Protein AF-A0A9W9WSZ2-F1 (afdb_monomer)

Solvent-accessible surface area (backbone atoms only — not comparable to full-atom values): 10892 Å² total; per-residue (Å²): 137,83,87,88,71,59,86,94,53,63,83,76,74,62,61,65,72,62,47,45,67,72,44,64,85,69,71,54,63,72,75,67,68,74,79,75,45,83,92,77,31,91,44,77,62,48,31,50,44,49,27,28,30,60,40,31,54,40,44,68,72,41,80,74,47,80,55,45,77,39,73,48,79,45,75,44,94,90,60,63,77,44,80,46,76,48,77,41,67,40,66,43,70,60,58,62,52,84,41,99,80,75,55,71,43,80,50,56,80,94,66,55,75,73,41,55,31,73,92,81,35,88,78,87,79,90,82,51,71,68,48,56,53,38,26,72,76,37,98,80,29,89,52,64,66,49,63,95,84,63,66,58,45,64,66,40,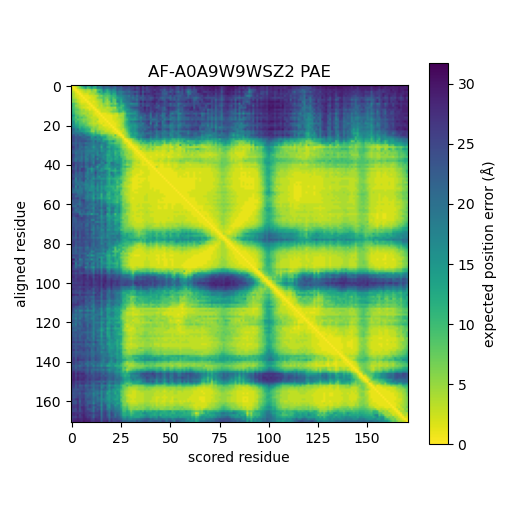54,53,48,42,50,66,68,43,55,71,57,63,78,70,11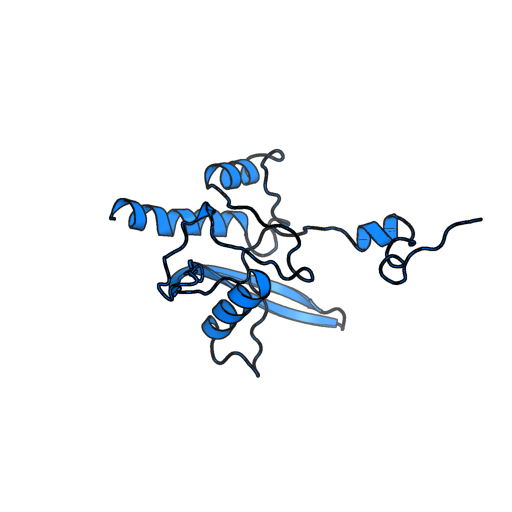0

Mean predicted aligned error: 11.08 Å

Secondary structure (DSSP, 8-state):
---PPPGGGGGGGS-HHHHHHS----S----S-----TTT-SSHHHHHHHHHHHHH-PPEEEEEEEEEEEEEEEE-TTSSEEEEEEEEEEEEE--EE--TTS--EEPPGGG------TTT-S------HHHHHHHHH-TTSS-----TTS--HHHHHHHHHHHHHHHHTT-

Structure (mmCIF, N/CA/C/O backbone):
data_AF-A0A9W9WSZ2-F1
#
_entry.id   AF-A0A9W9WSZ2-F1
#
loop_
_atom_site.group_PDB
_atom_site.id
_atom_site.type_symbol
_atom_site.label_atom_id
_atom_site.label_alt_id
_atom_site.label_comp_id
_atom_site.label_asym_id
_atom_site.label_entity_id
_atom_site.label_seq_id
_atom_site.pdbx_PDB_ins_code
_atom_site.Cartn_x
_atom_site.Cartn_y
_atom_site.Cartn_z
_atom_site.occupancy
_atom_site.B_iso_or_equiv
_atom_site.auth_seq_id
_atom_site.auth_comp_id
_atom_site.auth_asym_id
_atom_site.auth_atom_id
_atom_site.pdbx_PDB_model_num
ATOM 1 N N . MET A 1 1 ? 40.064 9.783 25.377 1.00 40.75 1 MET A N 1
ATOM 2 C CA . MET A 1 1 ? 39.235 10.322 24.274 1.00 40.75 1 MET A CA 1
ATOM 3 C C . MET A 1 1 ? 39.804 9.733 22.993 1.00 40.75 1 MET A C 1
ATOM 5 O O . MET A 1 1 ? 41.016 9.732 22.869 1.00 40.75 1 MET A O 1
ATOM 9 N N . THR A 1 2 ? 39.028 9.112 22.114 1.00 42.88 2 THR A N 1
ATOM 10 C CA . THR A 1 2 ? 37.884 9.736 21.433 1.00 42.88 2 THR A CA 1
ATOM 11 C C . THR A 1 2 ? 36.825 8.697 21.035 1.00 42.88 2 THR A C 1
ATOM 13 O O . THR A 1 2 ? 37.135 7.544 20.775 1.00 42.88 2 THR A O 1
ATOM 16 N N . PHE A 1 3 ? 35.573 9.138 21.122 1.00 40.81 3 PHE A N 1
ATOM 17 C CA . PHE A 1 3 ? 34.349 8.468 21.588 1.00 40.81 3 PHE A CA 1
ATOM 18 C C . PHE A 1 3 ? 34.024 7.025 21.145 1.00 40.81 3 PHE A C 1
ATOM 20 O O . PHE A 1 3 ? 34.315 6.578 20.040 1.00 40.81 3 PHE A O 1
ATOM 27 N N . THR A 1 4 ? 33.312 6.319 22.033 1.00 45.06 4 THR A N 1
ATOM 28 C CA . THR A 1 4 ? 32.671 5.025 21.778 1.00 45.06 4 THR A CA 1
ATOM 29 C C . THR A 1 4 ? 31.254 5.211 21.242 1.00 45.06 4 THR A C 1
ATOM 31 O O . THR A 1 4 ? 30.454 5.972 21.780 1.00 45.06 4 THR A O 1
ATOM 34 N N . VAL A 1 5 ? 30.940 4.468 20.186 1.00 50.47 5 VAL A N 1
ATOM 35 C CA . VAL A 1 5 ? 29.600 4.351 19.607 1.00 50.47 5 VAL A CA 1
ATOM 36 C C . VAL A 1 5 ? 28.986 3.057 20.139 1.00 50.47 5 VAL A C 1
ATOM 38 O O . VAL A 1 5 ? 29.626 2.003 20.072 1.00 50.47 5 VAL A O 1
ATOM 41 N N . ALA A 1 6 ? 27.778 3.129 20.705 1.00 49.53 6 ALA A N 1
ATOM 42 C CA . ALA A 1 6 ? 27.081 1.944 21.203 1.00 49.53 6 ALA A CA 1
ATOM 43 C C . ALA A 1 6 ? 26.938 0.904 20.070 1.00 49.53 6 ALA A C 1
ATOM 45 O O . ALA A 1 6 ? 26.748 1.304 18.922 1.00 49.53 6 ALA A O 1
ATOM 46 N N . PRO A 1 7 ? 27.019 -0.416 20.333 1.00 55.66 7 PRO A N 1
ATOM 47 C CA . PRO A 1 7 ? 27.053 -1.424 19.267 1.00 55.66 7 PRO A CA 1
ATOM 48 C C . PRO A 1 7 ? 25.901 -1.328 18.251 1.00 55.66 7 PRO A C 1
ATOM 50 O O . PRO A 1 7 ? 26.115 -1.591 17.072 1.00 55.66 7 PRO A O 1
ATOM 53 N N . HIS A 1 8 ? 24.726 -0.855 18.677 1.00 50.69 8 HIS A N 1
ATOM 54 C CA . HIS A 1 8 ? 23.548 -0.634 17.829 1.00 50.69 8 HIS A CA 1
ATOM 55 C C . HIS A 1 8 ? 23.629 0.612 16.919 1.00 50.69 8 HIS A C 1
ATOM 57 O O . HIS A 1 8 ? 22.726 0.849 16.126 1.00 50.69 8 HIS A O 1
ATOM 63 N N . LEU A 1 9 ? 24.699 1.409 17.002 1.00 42.97 9 LEU A N 1
ATOM 64 C CA . LEU A 1 9 ? 24.881 2.661 16.254 1.00 42.97 9 LEU A CA 1
ATOM 65 C C . LEU A 1 9 ? 26.072 2.614 15.276 1.00 42.97 9 LEU A C 1
ATOM 67 O O . LEU A 1 9 ? 26.364 3.602 14.605 1.00 42.97 9 LEU A O 1
ATOM 71 N N . LYS A 1 10 ? 26.753 1.465 15.137 1.00 59.12 10 LYS A N 1
ATOM 72 C CA . LYS A 1 10 ? 27.870 1.293 14.181 1.00 59.12 10 LYS A CA 1
ATOM 73 C C . LYS A 1 10 ? 27.446 1.338 12.708 1.00 59.12 10 LYS A C 1
ATOM 75 O O . LYS A 1 10 ? 28.284 1.551 11.843 1.00 59.12 10 LYS A O 1
ATOM 80 N N . TYR A 1 11 ? 26.157 1.178 12.423 1.00 48.72 11 TYR A N 1
ATOM 81 C CA . TYR A 1 11 ? 25.586 1.309 11.080 1.00 48.72 11 TYR A CA 1
ATOM 82 C C . TYR A 1 11 ? 25.748 2.726 10.487 1.00 48.72 11 TYR A C 1
ATOM 84 O O . TYR A 1 11 ? 25.759 2.897 9.273 1.00 48.72 11 TYR A O 1
ATOM 92 N N . PHE A 1 12 ? 25.939 3.751 11.325 1.00 48.72 12 PHE A N 1
ATOM 93 C CA . PHE A 1 12 ? 25.958 5.157 10.902 1.00 48.72 12 PHE A CA 1
ATOM 94 C C . PHE A 1 12 ? 27.343 5.694 10.510 1.00 48.72 12 PHE A C 1
ATOM 96 O O . PHE A 1 12 ? 27.512 6.901 10.362 1.00 48.72 12 PHE A O 1
ATOM 103 N N . THR A 1 13 ? 28.353 4.832 10.358 1.00 55.41 13 THR A N 1
ATOM 104 C CA . THR A 1 13 ? 29.748 5.268 10.154 1.00 55.41 13 THR A CA 1
ATOM 105 C C . THR A 1 13 ? 30.275 5.089 8.723 1.00 55.41 13 THR A C 1
ATOM 107 O O . THR A 1 13 ? 31.486 5.151 8.521 1.00 55.41 13 THR A O 1
ATOM 110 N N . ILE A 1 14 ? 29.410 4.844 7.731 1.00 57.44 14 ILE A N 1
ATOM 111 C CA . ILE A 1 14 ? 29.798 4.658 6.315 1.00 57.44 14 ILE A CA 1
ATOM 112 C C . ILE A 1 14 ? 29.754 5.968 5.493 1.00 57.44 14 ILE A C 1
ATOM 114 O O . ILE A 1 14 ? 29.058 6.905 5.891 1.00 57.44 14 ILE A O 1
ATOM 118 N N . PRO A 1 15 ? 30.475 6.063 4.348 1.00 52.19 15 PRO A N 1
ATOM 119 C CA . PRO A 1 15 ? 30.471 7.252 3.491 1.00 52.19 15 PRO A CA 1
ATOM 120 C C . PRO A 1 15 ? 29.073 7.619 2.969 1.00 52.19 15 PRO A C 1
ATOM 122 O O . PRO A 1 15 ? 28.300 6.760 2.558 1.00 52.19 15 PRO A O 1
ATOM 125 N N . LEU A 1 16 ? 28.766 8.919 2.916 1.00 38.12 16 LEU A N 1
ATOM 126 C CA . LEU A 1 16 ? 27.412 9.438 2.673 1.00 38.12 16 LEU A CA 1
ATOM 127 C C . LEU A 1 16 ? 26.762 8.977 1.350 1.00 38.12 16 LEU A C 1
ATOM 129 O O . LEU A 1 16 ? 25.559 8.773 1.324 1.00 38.12 16 LEU A O 1
ATOM 133 N N . LYS A 1 17 ? 27.513 8.746 0.264 1.00 41.94 17 LYS A N 1
ATOM 134 C CA . LYS A 1 17 ? 26.953 8.213 -1.001 1.00 41.94 17 LYS A CA 1
ATOM 135 C C . LYS A 1 17 ? 26.482 6.754 -0.883 1.00 41.94 17 LYS A C 1
ATOM 137 O O . LYS A 1 17 ? 25.588 6.335 -1.604 1.00 41.94 17 LYS A O 1
ATOM 142 N N . ASP A 1 18 ? 27.089 6.001 0.029 1.00 50.00 18 ASP A N 1
ATOM 143 C CA . ASP A 1 18 ? 26.789 4.599 0.304 1.00 50.00 18 ASP A CA 1
ATOM 144 C C . ASP A 1 18 ? 25.707 4.508 1.390 1.00 50.00 18 ASP A C 1
ATOM 146 O O . ASP A 1 18 ? 24.893 3.597 1.349 1.00 50.00 18 ASP A O 1
ATOM 150 N N . PHE A 1 19 ? 25.616 5.514 2.274 1.00 42.22 19 PHE A N 1
ATOM 151 C CA . PHE A 1 19 ? 24.451 5.764 3.132 1.00 42.22 19 PHE A CA 1
ATOM 152 C C . PHE A 1 19 ? 23.212 6.185 2.326 1.00 42.22 19 PHE A C 1
ATOM 154 O O . PHE A 1 19 ? 22.123 5.766 2.676 1.00 42.22 19 PHE A O 1
ATOM 161 N N . VAL A 1 20 ? 23.372 6.968 1.249 1.00 37.38 20 VAL A N 1
ATOM 162 C CA . VAL A 1 20 ? 22.286 7.539 0.415 1.00 37.38 20 VAL A CA 1
ATOM 163 C C . VAL A 1 20 ? 21.967 6.724 -0.847 1.00 37.38 20 VAL A C 1
ATOM 165 O O . VAL A 1 20 ? 20.891 6.872 -1.408 1.00 37.38 20 VAL A O 1
ATOM 168 N N . ALA A 1 21 ? 22.788 5.760 -1.265 1.00 43.31 21 ALA A N 1
ATOM 169 C CA . ALA A 1 21 ? 22.183 4.595 -1.915 1.00 43.31 21 ALA A CA 1
ATOM 170 C C . ALA A 1 21 ? 21.425 3.743 -0.878 1.00 43.31 21 ALA A C 1
ATOM 172 O O . ALA A 1 21 ? 20.355 3.230 -1.172 1.00 43.31 21 ALA A O 1
ATOM 173 N N . ALA A 1 22 ? 21.951 3.605 0.347 1.00 43.91 22 ALA A N 1
ATOM 174 C CA . ALA A 1 22 ? 21.341 2.813 1.425 1.00 43.91 22 ALA A CA 1
ATOM 175 C C . ALA A 1 22 ? 20.151 3.493 2.138 1.00 43.91 22 ALA A C 1
ATOM 177 O O . ALA A 1 22 ? 19.634 2.961 3.123 1.00 43.91 22 ALA A O 1
ATOM 178 N N . ARG A 1 23 ? 19.727 4.658 1.635 1.00 36.47 23 ARG A N 1
ATOM 179 C CA . ARG A 1 23 ? 18.583 5.476 2.043 1.00 36.47 23 ARG A CA 1
ATOM 180 C C . ARG A 1 23 ? 18.129 6.308 0.819 1.00 36.47 23 ARG A C 1
ATOM 182 O O . ARG A 1 23 ? 18.597 7.428 0.636 1.00 36.47 23 ARG A O 1
ATOM 189 N N . PRO A 1 24 ? 17.296 5.746 -0.075 1.00 42.78 24 PRO A N 1
ATOM 190 C CA . PRO A 1 24 ? 16.595 6.485 -1.131 1.00 42.78 24 PRO A CA 1
ATOM 191 C C . PRO A 1 24 ? 15.205 6.972 -0.660 1.00 42.78 24 PRO A C 1
ATOM 193 O O . PRO A 1 24 ? 14.248 7.056 -1.420 1.00 42.78 24 PRO A O 1
ATOM 196 N N . GLU A 1 25 ? 15.042 7.234 0.630 1.00 40.16 25 GLU A N 1
ATOM 197 C CA . GLU A 1 25 ? 14.299 6.371 1.548 1.00 40.16 25 GLU A CA 1
ATOM 198 C C . GLU A 1 25 ? 12.769 6.493 1.578 1.00 40.16 25 GLU A C 1
ATOM 200 O O . GLU A 1 25 ? 12.190 6.058 2.562 1.00 40.16 25 GLU A O 1
ATOM 205 N N . PHE A 1 26 ? 12.118 6.935 0.497 1.00 42.78 26 PHE A N 1
ATOM 206 C CA . PHE A 1 26 ? 10.834 6.361 0.058 1.00 42.78 26 PHE A CA 1
ATOM 207 C C . PHE A 1 26 ? 10.716 6.465 -1.464 1.00 42.78 26 PHE A C 1
ATOM 209 O O . PHE A 1 26 ? 10.458 7.535 -2.015 1.00 42.78 26 PHE A O 1
ATOM 216 N N . GLU A 1 27 ? 10.879 5.335 -2.150 1.00 43.44 27 GLU A N 1
ATOM 217 C CA . GLU A 1 27 ? 10.814 5.237 -3.616 1.00 43.44 27 GLU A CA 1
ATOM 218 C C . GLU A 1 27 ? 9.373 5.120 -4.142 1.00 43.44 27 GLU A C 1
ATOM 220 O O . GLU A 1 27 ? 9.147 5.085 -5.347 1.00 43.44 27 GLU A O 1
ATOM 225 N N . GLY A 1 28 ? 8.389 5.072 -3.244 1.00 47.88 28 GLY A N 1
ATOM 226 C CA . GLY A 1 28 ? 7.015 4.687 -3.516 1.00 47.88 28 GLY A CA 1
ATOM 227 C C . GLY A 1 28 ? 6.077 5.148 -2.420 1.00 47.88 28 GLY A C 1
ATOM 228 O O . GLY A 1 28 ? 6.275 4.771 -1.275 1.00 47.88 28 GLY A O 1
ATOM 229 N N . PHE A 1 29 ? 5.031 5.902 -2.759 1.00 45.06 29 PHE A N 1
ATOM 230 C CA . PHE A 1 29 ? 3.793 5.818 -1.985 1.00 45.06 29 PHE A CA 1
ATOM 231 C C . PHE A 1 29 ? 2.991 4.638 -2.536 1.00 45.06 29 PHE A C 1
ATOM 233 O O . PHE A 1 29 ? 2.639 4.618 -3.719 1.00 45.06 29 PHE A O 1
ATOM 240 N N . GLY A 1 30 ? 2.751 3.647 -1.685 1.00 57.59 30 GLY A N 1
ATOM 241 C CA . GLY A 1 30 ? 1.892 2.499 -1.934 1.00 57.59 30 GLY A CA 1
ATOM 242 C C . GLY A 1 30 ? 1.101 2.183 -0.670 1.00 57.59 30 GLY A C 1
ATOM 243 O O . GLY A 1 30 ? 1.518 2.551 0.424 1.00 57.59 30 GLY A O 1
ATOM 244 N N . GLY A 1 31 ? -0.062 1.554 -0.830 1.00 66.31 31 GLY A N 1
ATOM 245 C CA . GLY A 1 31 ? -0.690 0.867 0.298 1.00 66.31 31 GLY A CA 1
ATOM 246 C C . GLY A 1 31 ? 0.130 -0.366 0.692 1.00 66.31 31 GLY A C 1
ATOM 247 O O . GLY A 1 31 ? 1.014 -0.750 -0.084 1.00 66.31 31 GLY A O 1
ATOM 248 N N . PRO A 1 32 ? -0.182 -0.987 1.840 1.00 80.56 32 PRO A N 1
ATOM 249 C CA . PRO A 1 32 ? 0.477 -2.220 2.225 1.00 80.56 32 PRO A CA 1
ATOM 250 C C . PRO A 1 32 ? 0.285 -3.298 1.152 1.00 80.56 32 PRO A C 1
ATOM 252 O O . PRO A 1 32 ? -0.782 -3.362 0.521 1.00 80.56 32 PRO A O 1
ATOM 255 N N . GLY A 1 33 ? 1.304 -4.116 0.909 1.00 83.00 33 GLY A N 1
ATOM 256 C CA . GLY A 1 33 ? 1.221 -5.187 -0.071 1.00 83.00 33 GLY A CA 1
ATOM 257 C C . GLY A 1 33 ? 2.565 -5.724 -0.553 1.00 83.00 33 GLY A C 1
ATOM 258 O O . GLY A 1 33 ? 3.385 -4.994 -1.112 1.00 83.00 33 GLY A O 1
ATOM 259 N N . GLY A 1 34 ? 2.671 -7.048 -0.534 1.00 83.44 34 GLY A N 1
ATOM 260 C CA . GLY A 1 34 ? 3.817 -7.807 -1.011 1.00 83.44 34 GLY A CA 1
ATOM 261 C C . GLY A 1 34 ? 3.454 -8.910 -2.006 1.00 83.44 34 GLY A C 1
ATOM 262 O O . GLY A 1 34 ? 2.423 -8.886 -2.689 1.00 83.44 34 GLY A O 1
ATOM 263 N N . ALA A 1 35 ? 4.373 -9.861 -2.161 1.00 82.06 35 ALA A N 1
ATOM 264 C CA . ALA A 1 35 ? 4.204 -10.991 -3.066 1.00 82.06 35 ALA A CA 1
ATOM 265 C C . ALA A 1 35 ? 3.348 -12.084 -2.417 1.00 82.06 35 ALA A C 1
ATOM 267 O O . ALA A 1 35 ? 3.454 -12.342 -1.225 1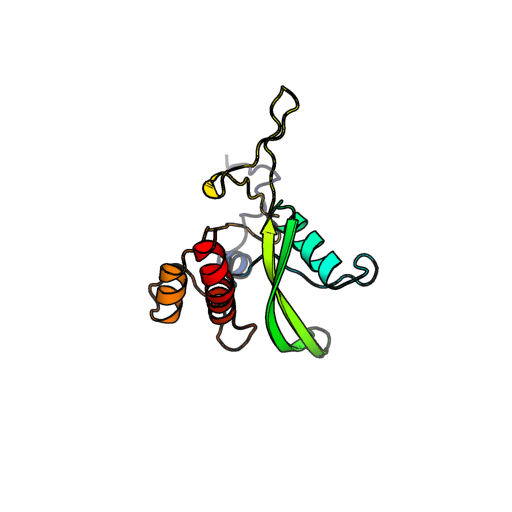.00 82.06 35 ALA A O 1
ATOM 268 N N . CYS A 1 36 ? 2.553 -12.794 -3.220 1.00 73.56 36 CYS A N 1
ATOM 269 C CA . CYS A 1 36 ? 1.874 -13.988 -2.726 1.00 73.56 36 CYS A CA 1
ATOM 270 C C . CYS A 1 36 ? 2.895 -15.101 -2.469 1.00 73.56 36 CYS A C 1
ATOM 272 O O . CYS A 1 36 ? 3.638 -15.499 -3.376 1.00 73.56 36 CYS A O 1
ATOM 274 N N . GLU A 1 37 ? 2.884 -15.640 -1.260 1.00 82.56 37 GLU A N 1
ATOM 275 C CA . GLU A 1 37 ? 3.706 -16.769 -0.858 1.00 82.56 37 GLU A CA 1
ATOM 276 C C . GLU A 1 37 ? 2.937 -18.069 -1.077 1.00 82.56 37 GLU A C 1
ATOM 278 O O . GLU A 1 37 ? 1.965 -18.347 -0.385 1.00 82.56 37 GLU A O 1
ATOM 283 N N . LEU A 1 38 ? 3.369 -18.902 -2.026 1.00 71.94 38 LEU A N 1
ATOM 284 C CA . LEU A 1 38 ? 2.622 -20.111 -2.408 1.00 71.94 38 LEU A CA 1
ATOM 285 C C . LEU A 1 38 ? 2.481 -21.150 -1.282 1.00 71.94 38 LEU A C 1
ATOM 287 O O . LEU A 1 38 ? 1.561 -21.965 -1.325 1.00 71.94 38 LEU A O 1
ATOM 291 N N . ASP A 1 39 ? 3.386 -21.127 -0.303 1.00 81.06 39 ASP A N 1
ATOM 292 C CA . ASP A 1 39 ? 3.371 -22.048 0.837 1.00 81.06 39 ASP A CA 1
ATOM 293 C C . ASP A 1 39 ? 2.485 -21.541 1.994 1.00 81.06 39 ASP A C 1
ATOM 295 O O . ASP A 1 39 ? 2.043 -22.340 2.824 1.00 81.06 39 ASP A O 1
ATOM 299 N N . THR A 1 40 ? 2.195 -20.235 2.032 1.00 79.12 40 THR A N 1
ATOM 300 C CA . THR A 1 40 ? 1.467 -19.561 3.123 1.00 79.12 40 THR A CA 1
ATOM 301 C C . THR A 1 40 ? 0.059 -19.140 2.685 1.00 79.12 40 THR A C 1
ATOM 303 O O . THR A 1 40 ? -0.927 -19.403 3.380 1.00 79.12 40 THR A O 1
ATOM 306 N N . ASP A 1 41 ? -0.052 -18.532 1.505 1.00 78.56 41 ASP A N 1
ATOM 307 C CA . ASP A 1 41 ? -1.251 -17.880 0.992 1.00 78.56 41 ASP A CA 1
ATOM 308 C C . ASP A 1 41 ? -2.064 -18.849 0.120 1.00 78.56 41 ASP A C 1
ATOM 310 O O . ASP A 1 41 ? -1.648 -19.262 -0.966 1.00 78.56 41 ASP A O 1
ATOM 314 N N . LYS A 1 42 ? -3.276 -19.204 0.566 1.00 77.00 42 LYS A N 1
ATOM 315 C CA . LYS A 1 42 ? -4.171 -20.087 -0.209 1.00 77.00 42 LYS A CA 1
ATOM 316 C C . LYS A 1 42 ? -4.835 -19.350 -1.373 1.00 77.00 42 LYS A C 1
ATOM 318 O O . LYS A 1 42 ? -5.258 -19.977 -2.345 1.00 77.00 42 LYS A O 1
ATOM 323 N N . THR A 1 43 ? -4.957 -18.030 -1.265 1.00 77.62 43 THR A N 1
ATOM 324 C CA . THR A 1 43 ? -5.600 -17.130 -2.222 1.00 77.62 43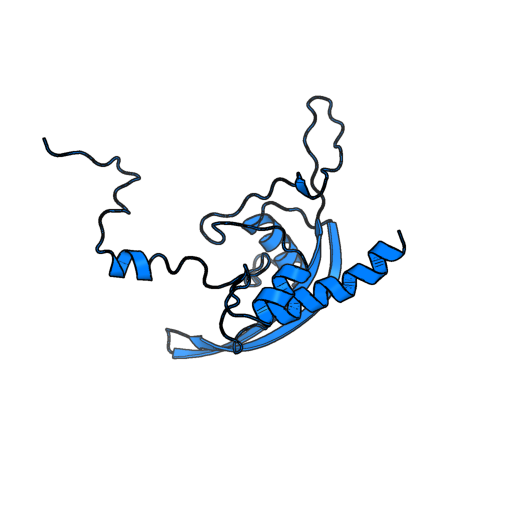 THR A CA 1
ATOM 325 C C . THR A 1 43 ? -4.893 -15.771 -2.253 1.00 77.62 43 THR A C 1
ATOM 327 O O . THR A 1 43 ? -4.171 -15.410 -1.328 1.00 77.62 43 THR A O 1
ATOM 330 N N . LEU A 1 44 ? -5.172 -14.962 -3.285 1.00 73.00 44 LEU A N 1
ATOM 331 C CA . LEU A 1 44 ? -4.733 -13.556 -3.345 1.00 73.00 44 LEU A CA 1
ATOM 332 C C . LEU A 1 44 ? -5.268 -12.713 -2.173 1.00 73.00 44 LEU A C 1
ATOM 334 O O . LEU A 1 44 ? -4.686 -11.690 -1.827 1.00 73.00 44 LEU A O 1
ATOM 338 N N . PHE A 1 45 ? -6.401 -13.106 -1.585 1.00 83.88 45 PHE A N 1
ATOM 339 C CA . PHE A 1 45 ? -6.959 -12.396 -0.439 1.00 83.88 45 PHE A CA 1
ATOM 340 C C . PHE A 1 45 ? -6.239 -12.749 0.857 1.00 83.88 45 PHE A C 1
ATOM 342 O O . PHE A 1 45 ? -6.093 -11.872 1.701 1.00 83.88 45 PHE A O 1
ATOM 349 N N . ASP A 1 46 ? -5.736 -13.979 0.992 1.00 76.88 46 ASP A N 1
ATOM 350 C CA . ASP A 1 46 ? -4.898 -14.347 2.136 1.00 76.88 46 ASP A CA 1
ATOM 351 C C . ASP A 1 46 ? -3.621 -13.499 2.147 1.00 76.88 46 ASP A C 1
ATOM 353 O O . ASP A 1 46 ? -3.307 -12.904 3.177 1.00 76.88 46 ASP A O 1
ATOM 357 N N . SER A 1 47 ? -2.976 -13.321 0.984 1.00 82.69 47 SER A N 1
ATOM 358 C CA . SER A 1 47 ? -1.811 -12.436 0.882 1.00 82.69 47 SER A CA 1
ATOM 359 C C . SER A 1 47 ? -2.180 -10.979 1.171 1.00 82.69 47 SER A C 1
ATOM 361 O O . SER A 1 47 ? -1.494 -10.319 1.936 1.00 82.69 47 SER A O 1
ATOM 363 N N . LEU A 1 48 ? -3.290 -10.461 0.625 1.00 87.50 48 LEU A N 1
ATOM 364 C CA . LEU A 1 48 ? -3.742 -9.087 0.899 1.00 87.50 48 LEU A CA 1
ATOM 365 C C . LEU A 1 48 ? -3.934 -8.831 2.403 1.00 87.50 48 LEU A C 1
ATOM 367 O O . LEU A 1 48 ? -3.500 -7.799 2.912 1.00 87.50 48 LEU A O 1
ATOM 371 N N . VAL A 1 49 ? -4.602 -9.750 3.105 1.00 91.06 49 VAL A N 1
ATOM 372 C CA . VAL A 1 49 ? -4.879 -9.626 4.543 1.00 91.06 49 VAL A CA 1
ATOM 373 C C . VAL A 1 49 ? -3.593 -9.740 5.358 1.00 91.06 49 VAL A C 1
ATOM 375 O O . VAL A 1 49 ? -3.389 -8.933 6.264 1.00 91.06 49 VAL A O 1
ATOM 378 N N . ARG A 1 50 ? -2.728 -10.708 5.027 1.00 94.31 50 ARG A N 1
ATOM 379 C CA . ARG A 1 50 ? -1.441 -10.915 5.697 1.00 94.31 50 ARG A CA 1
ATOM 380 C C . ARG A 1 50 ? -0.543 -9.685 5.564 1.00 94.31 50 ARG A C 1
ATOM 382 O O . ARG A 1 50 ? -0.164 -9.125 6.583 1.00 94.31 50 ARG A O 1
ATOM 389 N N . GLU A 1 51 ? -0.294 -9.224 4.341 1.00 93.94 51 GLU A N 1
ATOM 390 C CA . GLU A 1 51 ? 0.576 -8.068 4.068 1.00 93.94 51 GLU A CA 1
ATOM 391 C C . GLU A 1 51 ? 0.020 -6.785 4.710 1.00 93.94 51 GLU A C 1
ATOM 393 O O . GLU A 1 51 ? 0.758 -5.996 5.293 1.00 93.94 51 GLU A O 1
ATOM 398 N N . THR A 1 52 ? -1.309 -6.592 4.704 1.00 93.25 52 THR A N 1
ATOM 399 C CA . THR A 1 52 ? -1.934 -5.452 5.405 1.00 93.25 52 THR A CA 1
ATOM 400 C C . THR A 1 52 ? -1.621 -5.475 6.900 1.00 93.25 52 THR A C 1
ATOM 402 O O . THR A 1 52 ? -1.261 -4.442 7.470 1.00 93.25 52 THR A O 1
ATOM 405 N N . LEU A 1 53 ? -1.726 -6.641 7.538 1.00 93.69 53 LEU A N 1
ATOM 406 C CA . LEU A 1 53 ? -1.418 -6.790 8.954 1.00 93.69 53 LEU A CA 1
ATOM 407 C C . LEU A 1 53 ? 0.081 -6.626 9.231 1.00 93.69 53 LEU A C 1
ATOM 409 O O . LEU A 1 53 ? 0.441 -5.915 10.165 1.00 93.69 53 LEU A O 1
ATOM 413 N N . GLU A 1 54 ? 0.937 -7.270 8.444 1.00 92.69 54 GLU A N 1
ATOM 414 C CA . GLU A 1 54 ? 2.390 -7.276 8.639 1.00 92.69 54 GLU A CA 1
ATOM 415 C C . GLU A 1 54 ? 2.982 -5.877 8.458 1.00 92.69 54 GLU A C 1
ATOM 417 O O . GLU A 1 54 ? 3.703 -5.396 9.330 1.00 92.69 54 GLU A O 1
ATOM 422 N N . GLU A 1 55 ? 2.607 -5.176 7.390 1.00 92.31 55 GLU A N 1
ATOM 423 C CA . GLU A 1 55 ? 3.229 -3.902 7.039 1.00 92.31 55 GLU A CA 1
ATOM 424 C C . GLU A 1 55 ? 2.622 -2.691 7.762 1.00 92.31 55 GLU A C 1
ATOM 426 O O . GLU A 1 55 ? 3.286 -1.658 7.878 1.00 92.31 55 GLU A O 1
ATOM 431 N N . SER A 1 56 ? 1.368 -2.779 8.231 1.00 90.88 56 SER A N 1
ATOM 432 C CA . SER A 1 56 ? 0.649 -1.639 8.834 1.00 90.88 56 SER A CA 1
ATOM 433 C C . SER A 1 56 ? 0.062 -1.893 10.224 1.00 90.88 56 SER A C 1
ATOM 435 O O . SER A 1 56 ? -0.367 -0.946 10.895 1.00 90.88 56 SER A O 1
ATOM 437 N N . GLY A 1 57 ? 0.042 -3.147 10.677 1.00 91.62 57 GLY A N 1
ATOM 438 C CA . GLY A 1 57 ? -0.579 -3.555 11.935 1.00 91.62 57 GLY A CA 1
ATOM 439 C C . GLY A 1 57 ? -2.109 -3.546 11.914 1.00 91.62 57 GLY A C 1
ATOM 440 O O . GLY A 1 57 ? -2.708 -3.647 12.984 1.00 91.62 57 GLY A O 1
ATOM 441 N N . LEU A 1 58 ? -2.734 -3.391 10.740 1.00 91.94 58 LEU A N 1
ATOM 442 C CA . LEU A 1 58 ? -4.181 -3.236 10.593 1.00 91.94 58 LEU A CA 1
ATOM 443 C C . LEU A 1 58 ? -4.869 -4.541 10.185 1.00 91.94 58 LEU A C 1
ATOM 445 O O . LEU A 1 58 ? -4.397 -5.272 9.317 1.00 91.94 58 LEU A O 1
ATOM 449 N N . HIS A 1 59 ? -6.042 -4.793 10.757 1.00 92.75 59 HIS A N 1
ATOM 450 C CA . HIS A 1 59 ? -6.876 -5.945 10.443 1.00 92.75 59 HIS A CA 1
ATOM 451 C C . HIS A 1 59 ? -7.934 -5.563 9.412 1.00 92.75 59 HIS A C 1
ATOM 453 O O . HIS A 1 59 ? -8.828 -4.754 9.680 1.00 92.75 59 HIS A O 1
ATOM 459 N N . VAL A 1 60 ? -7.857 -6.181 8.233 1.00 90.38 60 VAL A N 1
ATOM 460 C CA . VAL A 1 60 ? -8.891 -6.068 7.199 1.00 90.38 60 VAL A CA 1
ATOM 461 C C . VAL A 1 60 ? -10.204 -6.648 7.725 1.00 90.38 60 VAL A C 1
ATOM 463 O O . VAL A 1 60 ? -10.254 -7.803 8.146 1.00 90.38 60 VAL A O 1
ATOM 466 N N . SER A 1 61 ? -11.277 -5.860 7.669 1.00 90.06 61 SER A N 1
ATOM 467 C CA . SER A 1 61 ? -12.636 -6.300 8.001 1.00 90.06 61 SER A CA 1
ATOM 468 C C . SER A 1 61 ? -13.446 -6.638 6.752 1.00 90.06 61 SER A C 1
ATOM 470 O O . SER A 1 61 ? -14.135 -7.658 6.721 1.00 90.06 61 SER A O 1
ATOM 472 N N . HIS A 1 62 ? -13.326 -5.826 5.698 1.00 89.31 62 HIS A N 1
ATOM 473 C CA . HIS A 1 62 ? -14.024 -6.034 4.431 1.00 89.31 62 HIS A CA 1
ATOM 474 C C . HIS A 1 62 ? -13.129 -5.682 3.247 1.00 89.31 62 HIS A C 1
ATOM 476 O O . HIS A 1 62 ? -12.452 -4.659 3.253 1.00 89.31 62 HIS A O 1
ATOM 482 N N . ILE A 1 63 ? -13.181 -6.489 2.190 1.00 87.50 63 ILE A N 1
ATOM 483 C CA . ILE A 1 63 ? -12.594 -6.151 0.890 1.00 87.50 63 ILE A CA 1
ATOM 484 C C . ILE A 1 63 ? -13.725 -5.580 0.036 1.00 87.50 63 ILE A C 1
ATOM 486 O O . ILE A 1 63 ? -14.672 -6.291 -0.292 1.00 87.50 63 ILE A O 1
ATOM 490 N N . LEU A 1 64 ? -13.660 -4.286 -0.271 1.00 87.81 64 LEU A N 1
ATOM 491 C CA . LEU A 1 64 ? -14.761 -3.554 -0.896 1.00 87.81 64 LEU A CA 1
ATOM 492 C C . LEU A 1 64 ? -14.783 -3.698 -2.416 1.00 87.81 64 LEU A C 1
ATOM 494 O O . LEU A 1 64 ? -15.859 -3.816 -2.998 1.00 87.81 64 LEU A O 1
ATOM 498 N N . ASP A 1 65 ? -13.619 -3.607 -3.064 1.00 89.50 65 ASP A N 1
ATOM 499 C CA . ASP A 1 65 ? -13.532 -3.641 -4.526 1.00 89.50 65 ASP A CA 1
ATOM 500 C C . ASP A 1 65 ? -12.105 -3.845 -5.048 1.00 89.50 65 ASP A C 1
ATOM 502 O O . ASP A 1 65 ? -11.129 -3.549 -4.352 1.00 89.50 65 ASP A O 1
ATOM 506 N N . LEU A 1 66 ? -11.993 -4.279 -6.307 1.00 86.56 66 LEU A N 1
ATOM 507 C CA . LEU A 1 66 ? -10.738 -4.280 -7.062 1.00 86.56 66 LEU A CA 1
ATOM 508 C C . LEU A 1 66 ? -10.534 -2.904 -7.709 1.00 86.56 66 LEU A C 1
ATOM 510 O O . LEU A 1 66 ? -11.326 -2.456 -8.533 1.00 86.56 66 LEU A O 1
ATOM 514 N N . VAL A 1 67 ? -9.425 -2.251 -7.383 1.00 89.69 67 VAL A N 1
ATOM 515 C CA . VAL A 1 67 ? -9.043 -0.940 -7.922 1.00 89.69 67 VAL A CA 1
ATOM 516 C C . VAL A 1 67 ? -8.355 -1.083 -9.275 1.00 89.69 67 VAL A C 1
ATOM 518 O O . VAL A 1 67 ? -8.674 -0.373 -10.233 1.00 89.69 67 VAL A O 1
ATOM 521 N N . ALA A 1 68 ? -7.360 -1.963 -9.358 1.00 87.44 68 ALA A N 1
ATOM 522 C CA . ALA A 1 68 ? -6.513 -2.068 -10.538 1.00 87.44 68 ALA A CA 1
ATOM 523 C C . ALA A 1 68 ? -5.775 -3.403 -10.611 1.00 87.44 68 ALA A C 1
ATOM 525 O O . ALA A 1 68 ? -5.526 -4.051 -9.592 1.00 87.44 68 ALA A O 1
ATOM 526 N N . VAL A 1 69 ? -5.390 -3.756 -11.838 1.00 84.19 69 VAL A N 1
ATOM 527 C CA . VAL A 1 69 ? -4.420 -4.810 -12.133 1.00 84.19 69 VAL A CA 1
ATOM 528 C C . VAL A 1 69 ? -3.323 -4.201 -12.997 1.00 84.19 69 VAL A C 1
ATOM 530 O O . VAL A 1 69 ? -3.557 -3.884 -14.163 1.00 84.19 69 VAL A O 1
ATOM 533 N N . ASP A 1 70 ? -2.139 -4.020 -12.423 1.00 82.38 70 ASP A N 1
ATOM 534 C CA . ASP A 1 70 ? -0.972 -3.485 -13.120 1.00 82.38 70 ASP A CA 1
ATOM 535 C C . ASP A 1 70 ? -0.029 -4.627 -13.500 1.00 82.38 70 ASP A C 1
ATOM 537 O O . ASP A 1 70 ? 0.420 -5.378 -12.635 1.00 82.38 70 ASP A O 1
ATOM 541 N N . CYS A 1 71 ? 0.308 -4.749 -14.784 1.00 80.62 71 CYS A N 1
ATOM 542 C CA . CYS A 1 71 ? 1.187 -5.803 -15.290 1.00 80.62 71 CYS A CA 1
ATOM 543 C C . CYS A 1 71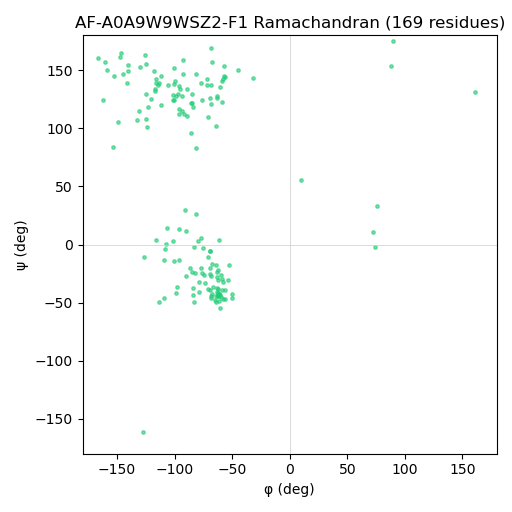 ? 2.466 -5.215 -15.887 1.00 80.62 71 CYS A C 1
ATOM 545 O O . CYS A 1 71 ? 2.400 -4.318 -16.727 1.00 80.62 71 CYS A O 1
ATOM 547 N N . TRP A 1 72 ? 3.630 -5.751 -15.519 1.00 79.81 72 TRP A N 1
ATOM 548 C CA . TRP A 1 72 ? 4.911 -5.336 -16.097 1.00 79.81 72 TRP A CA 1
ATOM 549 C C . TRP A 1 72 ? 5.920 -6.483 -16.186 1.00 79.81 72 TRP A C 1
ATOM 551 O O . TRP A 1 72 ? 5.797 -7.514 -15.523 1.00 79.81 72 TRP A O 1
ATOM 561 N N . GLU A 1 73 ? 6.939 -6.308 -17.030 1.00 80.06 73 GLU A N 1
ATOM 562 C CA . GLU A 1 73 ? 8.099 -7.199 -17.082 1.00 80.06 73 GLU A CA 1
ATOM 563 C C . GLU A 1 73 ? 9.240 -6.606 -16.251 1.00 80.06 73 GLU A C 1
ATOM 565 O O . GLU A 1 73 ? 9.624 -5.452 -16.430 1.00 80.06 73 GLU A O 1
ATOM 570 N N . HIS A 1 74 ? 9.808 -7.408 -15.356 1.00 75.75 74 HIS A N 1
ATOM 571 C CA . HIS A 1 74 ? 11.002 -7.063 -14.598 1.00 75.75 74 HIS A CA 1
ATOM 572 C C . HIS A 1 74 ? 12.164 -7.967 -15.016 1.00 75.75 74 HIS A C 1
ATOM 574 O O . HIS A 1 74 ? 12.008 -9.173 -15.226 1.00 75.75 74 HIS A O 1
ATOM 580 N N . HIS A 1 75 ? 13.352 -7.387 -15.152 1.00 78.75 75 HIS A N 1
ATOM 581 C CA . HIS A 1 75 ? 14.562 -8.139 -15.464 1.00 78.75 75 HIS A CA 1
ATOM 582 C C . HIS A 1 75 ? 15.178 -8.666 -14.172 1.00 78.75 75 HIS A C 1
ATOM 584 O O . HIS A 1 75 ? 15.508 -7.896 -13.275 1.00 78.75 75 HIS A O 1
ATOM 590 N N . ARG A 1 76 ? 15.340 -9.987 -14.065 1.00 73.75 76 ARG A N 1
ATOM 591 C CA . ARG A 1 76 ? 15.947 -10.584 -12.872 1.00 73.75 76 ARG A CA 1
ATOM 592 C C . ARG A 1 76 ? 17.445 -10.287 -12.847 1.00 73.75 76 ARG A C 1
ATOM 594 O O . ARG A 1 76 ? 18.114 -10.377 -13.875 1.00 73.75 76 ARG A O 1
ATOM 601 N N . ARG A 1 77 ? 17.993 -10.036 -11.651 1.00 73.81 77 ARG A N 1
ATOM 602 C CA . ARG A 1 77 ? 19.448 -9.877 -11.444 1.00 73.81 77 ARG A CA 1
ATOM 603 C C . ARG A 1 77 ? 20.249 -11.111 -11.881 1.00 73.81 77 ARG A C 1
ATOM 605 O O . ARG A 1 77 ? 21.384 -10.972 -12.312 1.00 73.81 77 ARG A O 1
ATOM 612 N N . SER A 1 78 ? 19.649 -12.301 -11.808 1.00 78.00 78 SER A N 1
ATOM 613 C CA . SER A 1 78 ? 20.233 -13.574 -12.255 1.00 78.00 78 SER A CA 1
ATOM 614 C C . SER A 1 78 ? 20.159 -13.811 -13.771 1.00 78.00 78 SER A C 1
ATOM 616 O O . SER A 1 78 ? 20.561 -14.873 -14.241 1.00 78.00 78 SER A O 1
ATOM 618 N N . GLY A 1 79 ? 19.643 -12.850 -14.541 1.00 75.44 79 GLY A N 1
ATOM 619 C CA . GLY A 1 79 ? 19.314 -13.027 -15.951 1.00 75.44 79 GLY A CA 1
ATOM 620 C C . GLY A 1 79 ? 17.893 -13.566 -16.159 1.00 75.44 79 GLY A C 1
ATOM 621 O O . GLY A 1 79 ? 17.304 -14.221 -15.299 1.00 75.44 79 GLY A O 1
ATOM 622 N N . GLY A 1 80 ? 17.320 -13.257 -17.324 1.00 77.94 80 GLY A N 1
ATOM 623 C CA . GLY A 1 80 ? 15.936 -13.590 -17.669 1.00 77.94 80 GLY A CA 1
ATOM 624 C C . GLY A 1 80 ? 14.915 -12.518 -17.271 1.00 77.94 80 GLY A C 1
ATOM 625 O O . GLY A 1 80 ? 15.239 -11.493 -16.666 1.00 77.94 80 GLY A O 1
ATOM 626 N N . LYS A 1 81 ? 13.658 -12.753 -17.656 1.00 80.94 81 LYS A N 1
ATOM 627 C CA . LYS A 1 81 ? 12.526 -11.856 -17.403 1.00 80.94 81 LYS A CA 1
ATOM 628 C C . LYS A 1 81 ? 11.502 -12.534 -16.502 1.00 80.94 81 LYS A C 1
ATOM 630 O O . LYS A 1 81 ? 11.243 -13.726 -16.652 1.00 80.94 81 LYS A O 1
ATOM 635 N N . ILE A 1 82 ? 10.900 -11.766 -15.603 1.00 78.06 82 ILE A N 1
ATOM 636 C CA . ILE A 1 82 ? 9.705 -12.150 -14.855 1.00 78.06 82 ILE A CA 1
ATOM 637 C C . ILE A 1 82 ? 8.564 -11.216 -15.240 1.00 78.06 82 ILE A C 1
ATOM 639 O O . ILE A 1 82 ? 8.769 -10.016 -15.398 1.00 78.06 82 ILE A O 1
ATOM 643 N N . ARG A 1 83 ? 7.368 -11.775 -15.404 1.00 77.50 83 ARG A N 1
ATOM 644 C CA . ARG A 1 83 ? 6.133 -11.003 -15.527 1.00 77.50 83 ARG A CA 1
ATOM 645 C C . ARG A 1 83 ? 5.513 -10.881 -14.150 1.00 77.50 83 ARG A C 1
ATOM 647 O O . ARG A 1 83 ? 5.355 -11.891 -13.470 1.00 77.50 83 ARG A O 1
ATOM 654 N N . ILE A 1 84 ? 5.201 -9.658 -13.758 1.00 80.12 84 ILE A N 1
ATOM 655 C CA . ILE A 1 84 ? 4.576 -9.333 -12.482 1.00 80.12 84 ILE A CA 1
ATOM 656 C C . ILE A 1 84 ? 3.187 -8.782 -12.782 1.00 80.12 84 ILE A C 1
ATOM 658 O O . ILE A 1 84 ? 3.030 -7.993 -13.714 1.00 80.12 84 ILE A O 1
ATOM 662 N N . ALA A 1 85 ? 2.200 -9.219 -12.004 1.00 78.81 85 ALA A N 1
ATOM 663 C CA . ALA A 1 85 ? 0.855 -8.663 -11.978 1.00 78.81 85 ALA A CA 1
ATOM 664 C C . ALA A 1 85 ? 0.546 -8.238 -10.538 1.00 78.81 85 ALA A C 1
ATOM 666 O O . ALA A 1 85 ? 0.544 -9.078 -9.640 1.00 78.81 85 ALA A O 1
ATOM 667 N N . LYS A 1 86 ? 0.307 -6.945 -10.321 1.00 84.88 86 LYS A N 1
ATOM 668 C CA . LYS A 1 86 ? -0.099 -6.376 -9.034 1.00 84.88 86 LYS A CA 1
ATOM 669 C C . LYS A 1 86 ? -1.596 -6.136 -9.047 1.00 84.88 86 LYS A C 1
ATOM 671 O O . LYS A 1 86 ? -2.090 -5.404 -9.898 1.00 84.88 86 LYS A O 1
ATOM 676 N N . TYR A 1 87 ? -2.287 -6.702 -8.071 1.00 84.19 87 TYR A N 1
ATOM 677 C CA . TYR A 1 87 ? -3.706 -6.4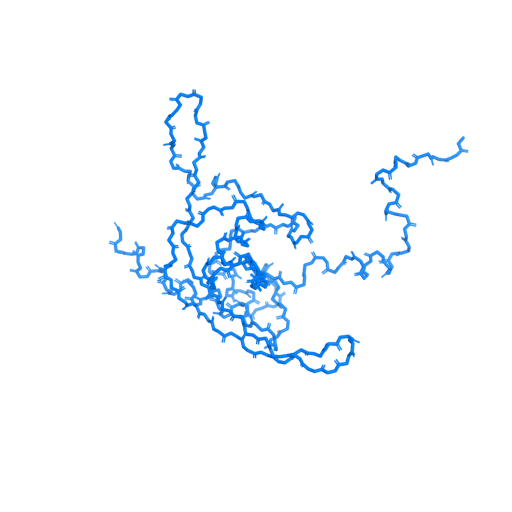71 -7.836 1.00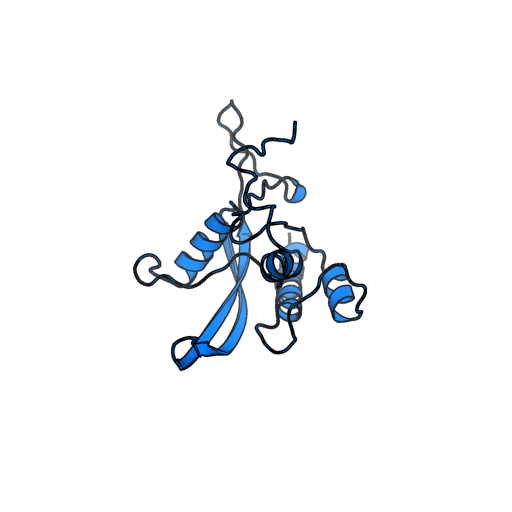 84.19 87 TYR A CA 1
ATOM 678 C C . TYR A 1 87 ? -3.838 -5.492 -6.673 1.00 84.19 87 TYR A C 1
ATOM 680 O O . TYR A 1 87 ? -3.207 -5.675 -5.638 1.00 84.19 87 TYR A O 1
ATOM 688 N N . SER A 1 88 ? -4.601 -4.420 -6.849 1.00 89.94 88 SER A N 1
ATOM 689 C CA . SER A 1 88 ? -4.831 -3.411 -5.807 1.00 89.94 88 SER A CA 1
ATOM 690 C C . SER A 1 88 ? -6.303 -3.377 -5.445 1.00 89.94 88 SER A C 1
ATOM 692 O O . SER A 1 88 ? -7.144 -3.347 -6.339 1.00 89.94 88 SER A O 1
ATOM 694 N N . PHE A 1 89 ? -6.612 -3.363 -4.152 1.00 89.06 89 PHE A N 1
ATOM 695 C CA . PHE A 1 89 ? -7.975 -3.421 -3.625 1.00 89.06 89 PHE A CA 1
ATOM 696 C C . PHE A 1 89 ? -8.248 -2.241 -2.692 1.00 89.06 89 PHE A C 1
ATOM 698 O O . PHE A 1 89 ? -7.322 -1.686 -2.104 1.00 89.06 89 PHE A O 1
ATOM 705 N N . VAL A 1 90 ? -9.523 -1.879 -2.541 1.00 92.00 90 VAL A N 1
ATOM 706 C CA . VAL A 1 90 ? -9.979 -1.038 -1.426 1.00 92.00 90 VAL A CA 1
ATOM 707 C C . VAL A 1 90 ? -10.488 -1.948 -0.323 1.00 92.00 90 VAL A C 1
ATOM 709 O O . VAL A 1 90 ? -11.267 -2.864 -0.593 1.00 92.00 90 VAL A O 1
ATOM 712 N N . VAL A 1 91 ? -10.086 -1.674 0.913 1.00 91.12 91 VAL A N 1
ATOM 713 C CA . VAL A 1 91 ? -10.497 -2.437 2.091 1.00 91.12 91 VAL A CA 1
ATOM 714 C C . VAL A 1 91 ? -11.006 -1.512 3.192 1.00 91.12 91 VAL A C 1
ATOM 716 O O . VAL A 1 91 ? -10.597 -0.356 3.284 1.00 91.12 91 VAL A O 1
ATOM 719 N N . GLU A 1 92 ? -11.885 -2.034 4.036 1.00 89.00 92 GLU A N 1
ATOM 720 C CA . GLU A 1 92 ? -12.142 -1.492 5.365 1.00 89.00 92 GLU A CA 1
ATOM 721 C C . GLU A 1 92 ? -11.249 -2.210 6.376 1.00 89.00 92 GLU A C 1
ATOM 723 O O . GLU A 1 92 ? -10.972 -3.406 6.243 1.00 89.00 92 GLU A O 1
ATOM 728 N N . VAL A 1 93 ? -10.822 -1.477 7.401 1.00 88.94 93 VAL A N 1
ATOM 729 C CA . VAL A 1 93 ? -10.064 -2.016 8.531 1.00 88.94 93 VAL A CA 1
ATOM 730 C C . VAL A 1 93 ? -10.855 -1.829 9.816 1.00 88.94 93 VAL A C 1
ATOM 732 O O . VAL A 1 93 ? -11.618 -0.868 9.951 1.00 88.94 93 VAL A O 1
ATOM 735 N N . GLN A 1 94 ? -10.682 -2.738 10.770 1.00 83.44 94 GLN A N 1
ATOM 736 C CA . GLN A 1 94 ? -11.323 -2.642 12.074 1.00 83.44 94 GLN A CA 1
ATOM 737 C C . GLN A 1 94 ? -10.303 -2.843 13.185 1.00 83.44 94 GLN A C 1
ATOM 739 O O . GLN A 1 94 ? -9.813 -3.945 13.399 1.00 83.44 94 GLN A O 1
ATOM 744 N N . GLU A 1 95 ? -10.088 -1.783 13.960 1.00 82.81 95 GLU A N 1
ATOM 745 C CA . GLU A 1 95 ? -9.263 -1.831 15.160 1.00 82.81 95 GLU A CA 1
ATOM 746 C C . GLU A 1 95 ? -10.106 -1.638 16.416 1.00 82.81 95 GLU A C 1
ATOM 748 O O . GLU A 1 95 ? -11.078 -0.873 16.445 1.00 82.81 95 GLU A O 1
ATOM 753 N N . ALA A 1 96 ? -9.708 -2.335 17.475 1.00 70.25 96 ALA A N 1
ATOM 754 C CA . ALA A 1 96 ? -10.298 -2.213 18.795 1.00 70.25 96 ALA A CA 1
ATOM 755 C C . ALA A 1 96 ? -9.227 -1.787 19.798 1.00 70.25 96 ALA A C 1
ATOM 757 O O . ALA A 1 96 ? -8.214 -2.463 19.975 1.00 70.25 96 ALA A O 1
ATOM 758 N N . LEU A 1 97 ? -9.478 -0.697 20.526 1.00 59.88 97 LEU A N 1
ATOM 759 C CA . LEU A 1 97 ? -8.688 -0.398 21.716 1.00 59.88 97 LEU A CA 1
ATOM 760 C C . LEU A 1 97 ? -9.142 -1.327 22.843 1.00 59.88 97 LEU A C 1
ATOM 762 O O . LEU A 1 97 ? -10.321 -1.374 23.205 1.00 59.88 97 LEU A O 1
ATOM 766 N N . GLY A 1 98 ? -8.190 -2.067 23.411 1.00 54.41 98 GLY A N 1
ATOM 767 C CA . GLY A 1 98 ? -8.418 -2.841 24.622 1.00 54.41 98 GLY A CA 1
ATOM 768 C C . GLY A 1 98 ? -8.737 -1.903 25.781 1.00 54.41 98 GLY A C 1
ATOM 769 O O . GLY A 1 98 ? -7.840 -1.294 26.358 1.00 54.41 98 GLY A O 1
ATOM 770 N N . SER A 1 99 ? -10.016 -1.780 26.140 1.00 48.91 99 SER A N 1
ATOM 771 C CA . SER A 1 99 ? -10.389 -1.215 27.433 1.00 48.91 99 SER A CA 1
ATOM 772 C C . SER A 1 99 ? -10.034 -2.231 28.527 1.00 48.91 99 SER A C 1
ATOM 774 O O . SER A 1 99 ? -10.374 -3.409 28.371 1.00 48.91 99 SER A O 1
ATOM 776 N N . PRO A 1 100 ? -9.449 -1.815 29.667 1.00 49.75 100 PRO A N 1
ATOM 777 C CA . PRO A 1 100 ? -9.248 -2.686 30.830 1.00 49.75 100 PRO A CA 1
ATOM 778 C C . PRO A 1 100 ? -10.534 -3.393 31.306 1.00 49.75 100 PRO A C 1
ATOM 780 O O . PRO A 1 100 ? -10.464 -4.378 32.031 1.00 49.75 100 PRO A O 1
ATOM 783 N N . ALA A 1 101 ? -11.709 -2.904 30.888 1.00 57.81 101 ALA A N 1
ATOM 784 C CA . ALA A 1 101 ? -13.028 -3.433 31.225 1.00 57.81 101 ALA A CA 1
ATOM 785 C C . ALA A 1 101 ? -13.631 -4.400 30.177 1.00 57.81 101 ALA A C 1
ATOM 787 O O . ALA A 1 101 ? -14.830 -4.674 30.219 1.00 57.81 101 ALA A O 1
ATOM 788 N N . GLY A 1 102 ? -12.849 -4.901 29.212 1.00 54.56 102 GLY A N 1
ATOM 789 C CA . GLY A 1 102 ? -13.264 -5.986 28.305 1.00 54.56 102 GLY A CA 1
ATOM 790 C C . GLY A 1 102 ? -14.277 -5.615 27.212 1.00 54.56 102 GLY A C 1
ATOM 791 O O . GLY A 1 102 ? -14.610 -6.457 26.383 1.00 54.56 102 GLY A O 1
ATOM 792 N N . LYS A 1 103 ? -14.752 -4.363 27.156 1.00 57.44 103 LYS A N 1
ATOM 793 C CA . LYS A 1 103 ? -15.535 -3.858 26.020 1.00 57.44 103 LYS A CA 1
ATOM 794 C C . LYS A 1 103 ? -14.598 -3.265 24.974 1.00 57.44 103 LYS A C 1
ATOM 796 O O . LYS A 1 103 ? -13.999 -2.216 25.202 1.00 57.44 103 LYS A O 1
ATOM 801 N N . GLN A 1 104 ? -14.498 -3.943 23.837 1.00 61.44 104 GLN A N 1
ATOM 802 C CA . GLN A 1 104 ? -13.875 -3.403 22.635 1.00 61.44 104 GLN A CA 1
ATOM 803 C C . GLN A 1 104 ? -14.755 -2.271 22.100 1.00 61.44 104 GLN A C 1
ATOM 805 O O . GLN A 1 104 ? -15.940 -2.475 21.839 1.00 61.44 104 GLN A O 1
ATOM 810 N N . GLN A 1 105 ? -14.192 -1.070 21.991 1.00 66.19 105 GLN A N 1
ATOM 811 C CA . GLN A 1 105 ? -14.837 0.045 21.303 1.00 66.19 105 GLN A CA 1
ATOM 812 C C . GLN A 1 105 ? -14.143 0.254 19.955 1.00 66.19 105 GLN A C 1
ATOM 814 O O . GLN A 1 105 ? -12.909 0.183 19.910 1.00 66.19 105 GLN A O 1
ATOM 819 N N . PRO A 1 106 ? -14.907 0.494 18.874 1.00 68.12 106 PRO A N 1
ATOM 820 C CA . PRO A 1 106 ? -14.329 0.824 17.581 1.00 68.12 106 PRO A CA 1
ATOM 821 C C . PRO A 1 106 ? -13.516 2.113 17.693 1.00 68.12 106 PRO A C 1
ATOM 823 O O . PRO A 1 106 ? -13.937 3.082 18.331 1.00 68.12 106 PRO A O 1
ATOM 826 N N . VAL A 1 107 ? -12.332 2.104 17.091 1.00 73.50 107 VAL A N 1
ATOM 827 C CA . VAL A 1 107 ? -11.411 3.240 17.124 1.00 73.50 107 VAL A CA 1
ATOM 828 C C . VAL A 1 107 ? -11.780 4.228 16.011 1.00 73.50 107 VAL A C 1
ATOM 830 O O . VAL A 1 107 ? -11.919 3.805 14.863 1.00 73.50 107 VAL A O 1
ATOM 833 N N . PRO A 1 108 ? -11.939 5.537 16.298 1.00 74.62 108 PRO A N 1
ATOM 834 C CA . PRO A 1 108 ? -12.128 6.545 15.255 1.00 74.62 108 PRO A CA 1
ATOM 835 C C . PRO A 1 108 ? -10.972 6.531 14.247 1.00 74.62 108 PRO A C 1
ATOM 837 O O . PRO A 1 108 ? -9.827 6.361 14.651 1.00 74.62 108 PRO A O 1
ATOM 840 N N . THR A 1 109 ? -11.237 6.798 12.964 1.00 70.06 109 THR A N 1
ATOM 841 C CA . THR A 1 109 ? -10.251 6.669 11.869 1.00 70.06 109 THR A CA 1
ATOM 842 C C . THR A 1 109 ? -8.912 7.360 12.150 1.00 70.06 109 THR A C 1
ATOM 844 O O . THR A 1 109 ? -7.857 6.759 11.992 1.00 70.06 109 THR A O 1
ATOM 847 N N . LEU A 1 110 ? -8.938 8.600 12.653 1.00 73.44 110 LEU A N 1
ATOM 848 C CA . LEU A 1 110 ? -7.723 9.371 12.966 1.00 73.44 110 LEU A CA 1
ATOM 849 C C . LEU A 1 110 ? -6.948 8.858 14.193 1.00 73.44 110 LEU A C 1
ATOM 851 O O . LEU A 1 110 ? -5.840 9.315 14.455 1.00 73.44 110 LEU A O 1
ATOM 855 N N . GLN A 1 111 ? -7.537 7.947 14.966 1.00 75.88 111 GLN A N 1
ATOM 856 C CA . GLN A 1 111 ? -6.946 7.341 16.160 1.00 75.88 111 GLN A CA 1
ATOM 857 C C . GLN A 1 111 ? -6.535 5.882 15.924 1.00 75.88 111 GLN A C 1
ATOM 859 O O . GLN A 1 111 ? -6.040 5.241 16.852 1.00 75.88 111 GLN A O 1
ATOM 864 N N . ILE A 1 112 ? -6.738 5.354 14.708 1.00 80.19 112 ILE A N 1
ATOM 865 C CA . ILE A 1 112 ? -6.319 4.003 14.336 1.00 80.19 112 ILE A CA 1
ATOM 866 C C . ILE A 1 112 ? -4.795 3.890 14.532 1.00 80.19 112 ILE A C 1
ATOM 868 O O . ILE A 1 112 ? -4.041 4.677 13.950 1.00 80.19 112 ILE A O 1
ATOM 872 N N . PRO A 1 113 ? -4.319 2.941 15.359 1.00 83.38 113 PRO A N 1
ATOM 873 C CA . PRO A 1 113 ? -2.909 2.832 15.698 1.00 83.38 113 PRO A CA 1
ATOM 874 C C . PRO A 1 113 ? -2.138 2.094 14.597 1.00 83.38 113 PRO A C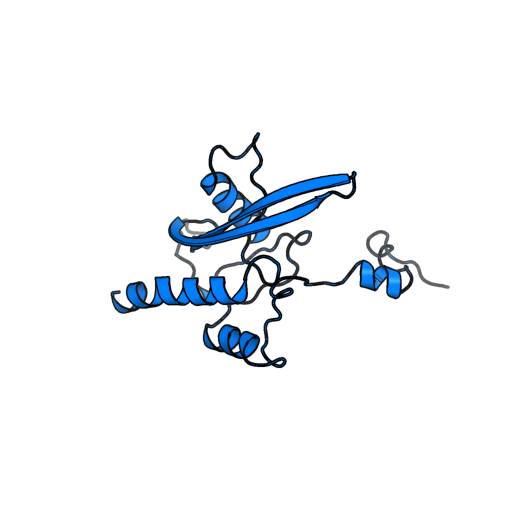 1
ATOM 876 O O . PRO A 1 113 ? -1.872 0.902 14.720 1.00 83.38 113 PRO A O 1
ATOM 879 N N . VAL A 1 114 ? -1.750 2.810 13.541 1.00 87.06 114 VAL A N 1
ATOM 880 C CA . VAL A 1 114 ? -0.879 2.265 12.487 1.00 87.06 114 VAL A CA 1
ATOM 881 C C . VAL A 1 114 ? 0.489 1.906 13.077 1.00 87.06 114 VAL A C 1
ATOM 883 O O . VAL A 1 114 ? 1.134 2.731 13.733 1.00 87.06 114 VAL A O 1
ATOM 886 N N . ARG A 1 115 ? 0.939 0.671 12.844 1.00 89.75 115 ARG A N 1
ATOM 887 C CA . ARG A 1 115 ? 2.241 0.147 13.272 1.00 89.75 115 ARG A CA 1
ATOM 888 C C . ARG A 1 115 ? 2.982 -0.370 12.054 1.00 89.75 115 ARG A C 1
ATOM 890 O O . ARG A 1 115 ? 2.698 -1.458 11.576 1.00 89.75 115 ARG A O 1
ATOM 897 N N . LEU A 1 116 ? 3.912 0.434 11.562 1.00 86.44 116 LEU A N 1
ATOM 898 C CA . LEU A 1 116 ? 4.666 0.088 10.367 1.00 86.44 116 LEU A CA 1
ATOM 899 C C . LEU A 1 116 ? 5.745 -0.946 10.671 1.00 86.44 116 LEU A C 1
ATOM 901 O O . LEU A 1 116 ? 6.444 -0.806 11.678 1.00 86.44 116 LEU A O 1
ATOM 905 N N . GLU A 1 117 ? 5.913 -1.917 9.775 1.00 86.69 117 GLU A N 1
ATOM 906 C CA . GLU A 1 117 ? 7.100 -2.773 9.758 1.00 86.69 117 GLU A CA 1
ATOM 907 C C . GLU A 1 117 ? 8.306 -1.942 9.280 1.00 86.69 117 GLU A C 1
ATOM 909 O O . GLU A 1 117 ? 8.358 -1.562 8.105 1.00 86.69 117 GLU A O 1
ATOM 914 N N . PRO A 1 118 ? 9.277 -1.615 10.158 1.00 77.69 118 PRO A N 1
ATOM 915 C CA . PRO A 1 118 ? 10.350 -0.667 9.852 1.00 77.69 118 PRO A CA 1
ATOM 916 C C . PRO A 1 118 ? 11.291 -1.104 8.723 1.00 77.69 118 PRO A C 1
ATOM 918 O O . PRO A 1 118 ? 12.030 -0.257 8.208 1.00 77.69 118 PRO A O 1
ATOM 921 N N . LEU A 1 119 ? 11.312 -2.392 8.361 1.00 79.00 119 LEU A N 1
ATOM 922 C CA . LEU A 1 119 ? 12.071 -2.885 7.210 1.00 79.00 119 LEU A CA 1
ATOM 923 C C . LEU A 1 119 ? 11.396 -2.588 5.863 1.00 79.00 119 LEU A C 1
ATOM 925 O O . LEU A 1 119 ? 12.093 -2.552 4.849 1.00 79.00 119 LEU A O 1
ATOM 929 N N . GLU A 1 120 ? 10.091 -2.320 5.856 1.00 76.31 120 GLU A N 1
ATOM 930 C CA . GLU A 1 120 ? 9.303 -2.104 4.638 1.00 76.31 120 GLU A CA 1
ATOM 931 C C . GLU A 1 120 ? 8.793 -0.666 4.531 1.00 76.31 120 GLU A C 1
ATOM 933 O O . GLU A 1 120 ? 9.029 0.021 3.535 1.00 76.31 120 GLU A O 1
ATOM 938 N N . HIS A 1 121 ? 8.181 -0.163 5.604 1.00 76.44 121 HIS A N 1
ATOM 939 C CA . HIS A 1 121 ? 7.587 1.165 5.678 1.00 76.44 121 HIS A CA 1
ATOM 940 C C . HIS A 1 121 ? 8.163 1.942 6.867 1.00 76.44 121 HIS A C 1
ATOM 942 O O . HIS A 1 121 ? 8.170 1.486 8.004 1.00 76.44 121 HIS A O 1
ATOM 948 N N . GLN A 1 122 ? 8.632 3.169 6.629 1.00 75.88 122 GLN A N 1
ATOM 949 C CA . GLN A 1 122 ? 9.280 3.998 7.665 1.00 75.88 122 GLN A CA 1
ATOM 950 C C . GLN A 1 122 ? 8.400 5.188 8.101 1.00 75.88 122 GLN A C 1
ATOM 952 O O . GLN A 1 122 ? 8.697 5.839 9.101 1.00 75.88 122 GLN A O 1
ATOM 957 N N . LYS A 1 123 ? 7.329 5.502 7.353 1.00 79.25 123 LYS A N 1
ATOM 958 C CA . LYS A 1 123 ? 6.365 6.573 7.645 1.00 79.25 123 LYS A CA 1
ATOM 959 C C . LYS A 1 123 ? 5.043 6.315 6.915 1.00 79.25 123 LYS A C 1
ATOM 961 O O . LYS A 1 123 ? 5.050 5.754 5.826 1.00 79.25 123 LYS A O 1
ATOM 966 N N . PHE A 1 124 ? 3.935 6.768 7.498 1.00 82.12 124 PHE A N 1
ATOM 967 C CA . PHE A 1 124 ? 2.616 6.772 6.867 1.00 82.12 124 PHE A CA 1
ATOM 968 C C . PHE A 1 124 ? 2.007 8.174 6.898 1.00 82.12 124 PHE A C 1
ATOM 970 O O . PHE A 1 124 ? 2.447 9.040 7.661 1.00 82.12 124 PHE A O 1
ATOM 977 N N . ASP A 1 125 ? 0.993 8.371 6.063 1.00 82.12 125 ASP A N 1
ATOM 978 C CA . ASP A 1 125 ? 0.138 9.548 6.074 1.00 82.12 125 ASP A CA 1
ATOM 979 C C . ASP A 1 125 ? -1.296 9.151 5.708 1.00 82.12 125 ASP A C 1
ATOM 981 O O . ASP A 1 125 ? -1.506 8.233 4.911 1.00 82.12 125 ASP A O 1
ATOM 985 N N . TRP A 1 126 ? -2.278 9.842 6.282 1.00 83.62 126 TRP A N 1
ATOM 986 C CA . TRP A 1 126 ? -3.675 9.696 5.882 1.00 83.62 126 TRP A CA 1
ATOM 987 C C . TRP A 1 126 ? -3.937 10.634 4.711 1.00 83.62 126 TRP A C 1
ATOM 989 O O . TRP A 1 126 ? -4.201 11.820 4.900 1.00 83.62 126 TRP A O 1
ATOM 999 N N . ALA A 1 127 ? -3.842 10.100 3.496 1.00 81.88 127 ALA A N 1
ATOM 1000 C CA . ALA A 1 127 ? -4.000 10.910 2.301 1.00 81.88 127 ALA A CA 1
ATOM 1001 C C . ALA A 1 127 ? -5.438 11.406 2.116 1.00 81.88 127 ALA A C 1
ATOM 1003 O O . ALA A 1 127 ? -6.397 10.644 2.241 1.00 81.88 127 ALA A O 1
ATOM 1004 N N . VAL A 1 128 ? -5.570 12.677 1.734 1.00 85.06 128 VAL A N 1
ATOM 1005 C CA . VAL A 1 128 ? -6.819 13.249 1.215 1.00 85.06 128 VAL A CA 1
ATOM 1006 C C . VAL A 1 128 ? -6.764 13.340 -0.309 1.00 85.06 128 VAL A C 1
ATOM 1008 O O . VAL A 1 128 ? -5.691 13.463 -0.911 1.00 85.06 128 VAL A O 1
ATOM 1011 N N . LYS A 1 129 ? -7.928 13.266 -0.960 1.00 86.12 129 LYS A N 1
ATOM 1012 C CA . LYS A 1 129 ? -8.039 13.210 -2.427 1.00 86.12 129 LYS A CA 1
ATOM 1013 C C . LYS A 1 129 ? -7.398 14.423 -3.101 1.00 86.12 129 LYS A C 1
ATOM 1015 O O . LYS A 1 129 ? -6.751 14.289 -4.140 1.00 86.12 129 LYS A O 1
ATOM 1020 N N . GLU A 1 130 ? -7.558 15.600 -2.509 1.00 86.06 130 GLU A N 1
ATOM 1021 C CA . GLU A 1 130 ? -7.038 16.873 -3.006 1.00 86.06 130 GLU A CA 1
ATOM 1022 C C . GLU A 1 130 ? -5.509 16.876 -3.069 1.00 86.06 130 GLU A C 1
ATOM 1024 O O . GLU A 1 130 ? -4.935 17.319 -4.065 1.00 86.06 130 GLU A O 1
ATOM 1029 N N . ASP A 1 131 ? -4.856 16.321 -2.049 1.00 82.06 131 ASP A N 1
ATOM 1030 C CA . ASP A 1 131 ? -3.400 16.231 -1.966 1.00 82.06 131 ASP A CA 1
ATOM 1031 C C . ASP A 1 131 ? -2.846 15.249 -3.004 1.00 82.06 131 ASP A C 1
ATOM 1033 O O . ASP A 1 131 ? -1.862 15.544 -3.688 1.00 82.06 131 ASP A O 1
ATOM 1037 N N . VAL A 1 132 ? -3.536 14.123 -3.222 1.00 84.19 132 VAL A N 1
ATOM 1038 C CA . VAL A 1 132 ? -3.210 13.176 -4.303 1.00 84.19 132 VAL A CA 1
ATOM 1039 C C . VAL A 1 132 ? -3.353 13.843 -5.675 1.00 84.19 132 VAL A C 1
ATOM 1041 O O . VAL A 1 132 ? -2.464 13.722 -6.521 1.00 84.19 132 VAL A O 1
ATOM 1044 N N . LEU A 1 133 ? -4.432 14.599 -5.900 1.00 86.00 133 LEU A N 1
ATOM 1045 C CA . LEU A 1 133 ? -4.640 15.358 -7.138 1.00 86.00 133 LEU A CA 1
ATOM 1046 C C . LEU A 1 133 ? -3.557 16.422 -7.354 1.00 86.00 133 LEU A C 1
ATOM 1048 O O . LEU A 1 133 ? -3.062 16.572 -8.476 1.00 86.00 133 LEU A O 1
ATOM 1052 N N . LEU A 1 134 ? -3.179 17.157 -6.307 1.00 81.81 134 LEU A N 1
ATOM 1053 C CA . LEU A 1 134 ? -2.135 18.179 -6.374 1.00 81.81 134 LEU A CA 1
ATOM 1054 C C . LEU A 1 134 ? -0.777 17.564 -6.735 1.00 81.81 134 LEU A C 1
ATOM 1056 O O . LEU A 1 134 ? -0.064 18.118 -7.577 1.00 81.81 134 LEU A O 1
ATOM 1060 N N . SER A 1 135 ? -0.460 16.404 -6.158 1.00 81.75 135 SER A N 1
ATOM 1061 C CA . SER A 1 135 ? 0.743 15.616 -6.451 1.00 81.75 135 SER A CA 1
ATOM 1062 C C . SER A 1 135 ? 0.826 15.088 -7.874 1.00 81.75 135 SER A C 1
ATOM 1064 O O . SER A 1 135 ? 1.922 14.919 -8.400 1.00 81.75 135 SER A O 1
ATOM 1066 N N . ILE A 1 136 ? -0.311 14.851 -8.524 1.00 82.31 136 ILE A N 1
ATOM 1067 C CA . ILE A 1 136 ? -0.339 14.465 -9.940 1.00 82.31 136 ILE A CA 1
ATOM 1068 C C . ILE A 1 136 ? -0.148 15.687 -10.841 1.00 82.31 136 ILE A C 1
ATOM 1070 O O . ILE A 1 136 ? 0.526 15.616 -11.866 1.00 82.31 136 ILE A O 1
ATOM 1074 N N . ARG A 1 137 ? -0.775 16.812 -10.485 1.00 83.06 137 ARG A N 1
ATOM 1075 C CA . ARG A 1 137 ? -0.831 18.011 -11.333 1.00 83.06 137 ARG A CA 1
ATOM 1076 C C . ARG A 1 137 ? 0.414 18.879 -11.236 1.00 83.06 137 ARG A C 1
ATOM 1078 O O . ARG A 1 137 ? 0.676 19.658 -12.150 1.00 83.06 137 ARG A O 1
ATOM 1085 N N . THR A 1 138 ? 1.144 18.801 -10.127 1.00 76.75 138 THR A N 1
ATOM 1086 C CA . THR A 1 138 ? 2.252 19.711 -9.840 1.00 76.75 138 THR A CA 1
ATOM 1087 C C . THR A 1 138 ? 3.426 18.980 -9.188 1.00 76.75 138 THR A C 1
ATOM 1089 O O . THR A 1 138 ? 3.215 18.064 -8.397 1.00 76.75 138 THR A O 1
ATOM 1092 N N . PRO A 1 139 ? 4.671 19.430 -9.423 1.00 69.62 139 PRO A N 1
ATOM 1093 C CA . PRO A 1 139 ? 5.844 18.902 -8.722 1.00 69.62 139 PRO A CA 1
ATOM 1094 C C . PRO A 1 139 ? 5.893 19.280 -7.227 1.00 69.62 139 PRO A C 1
ATOM 1096 O O . PRO A 1 139 ? 6.781 18.814 -6.516 1.00 69.62 139 PRO A O 1
ATOM 1099 N N . ASN A 1 140 ? 4.960 20.119 -6.760 1.00 71.75 140 ASN A N 1
ATOM 1100 C CA . ASN A 1 140 ? 4.901 20.643 -5.394 1.00 71.75 140 ASN A CA 1
ATOM 1101 C C . ASN A 1 140 ? 3.863 19.934 -4.511 1.00 71.75 140 ASN A C 1
ATOM 1103 O O . ASN A 1 140 ? 3.664 20.359 -3.375 1.00 71.75 140 ASN A O 1
ATOM 1107 N N . GLY A 1 141 ? 3.173 18.905 -5.009 1.00 74.69 141 GLY A N 1
ATOM 1108 C CA . GLY A 1 141 ? 2.260 18.144 -4.159 1.00 74.69 141 GLY A CA 1
ATOM 1109 C C . GLY A 1 141 ? 2.998 17.338 -3.079 1.00 74.69 141 GLY A C 1
ATOM 1110 O O . GLY A 1 141 ? 4.186 17.036 -3.235 1.00 74.69 141 GLY A O 1
ATOM 1111 N N . PRO A 1 142 ? 2.310 16.991 -1.978 1.00 72.38 142 PRO A N 1
ATOM 1112 C CA . PRO A 1 142 ? 2.928 16.371 -0.803 1.00 72.38 142 PRO A CA 1
ATOM 1113 C C . PRO A 1 142 ? 3.413 14.936 -1.052 1.00 72.38 142 PRO A C 1
ATOM 1115 O O . PRO A 1 142 ? 4.357 14.479 -0.408 1.00 72.38 142 PRO A O 1
ATOM 1118 N N . TYR A 1 143 ? 2.811 14.237 -2.014 1.00 77.31 143 TYR A N 1
ATOM 1119 C CA . TYR A 1 143 ? 3.171 12.879 -2.416 1.00 77.31 143 TYR A CA 1
ATOM 1120 C C . TYR A 1 143 ? 4.014 12.864 -3.686 1.00 77.31 143 TYR A C 1
ATOM 1122 O O . TYR A 1 143 ? 3.716 13.555 -4.664 1.00 77.31 143 TYR A O 1
ATOM 1130 N N . ARG A 1 144 ? 5.042 12.014 -3.689 1.00 74.75 144 ARG A N 1
ATOM 1131 C CA . ARG A 1 144 ? 5.806 11.663 -4.886 1.00 74.75 144 ARG A CA 1
ATOM 1132 C C . ARG A 1 144 ? 5.524 10.213 -5.231 1.00 74.75 144 ARG A C 1
ATOM 1134 O O . ARG A 1 144 ? 5.789 9.320 -4.432 1.00 74.75 144 ARG A O 1
ATOM 1141 N N . PHE A 1 145 ? 4.997 9.992 -6.426 1.00 70.56 145 PHE A N 1
ATOM 1142 C CA . PHE A 1 145 ? 4.760 8.653 -6.939 1.00 70.56 145 PHE A CA 1
ATOM 1143 C C . PHE A 1 145 ? 5.935 8.235 -7.832 1.00 70.56 145 PHE A C 1
ATOM 1145 O O . PHE A 1 145 ? 6.406 9.060 -8.624 1.00 70.56 145 PHE A O 1
ATOM 1152 N N . PRO A 1 146 ? 6.429 6.992 -7.713 1.00 57.78 146 PRO A N 1
ATOM 1153 C CA . PRO A 1 146 ? 7.470 6.467 -8.579 1.00 57.78 146 PRO A CA 1
ATOM 1154 C C . PRO A 1 146 ? 7.029 6.558 -10.033 1.00 57.78 146 PRO A C 1
ATOM 1156 O O . PRO A 1 146 ? 5.835 6.590 -10.331 1.00 57.78 146 PRO A O 1
ATOM 1159 N N . LEU A 1 147 ? 8.030 6.637 -10.912 1.00 51.53 147 LEU A N 1
ATOM 1160 C CA . LEU A 1 147 ? 7.926 6.885 -12.349 1.00 51.53 147 LEU A CA 1
ATOM 1161 C C . LEU A 1 147 ? 6.640 6.323 -12.998 1.00 51.53 147 LEU A C 1
ATOM 1163 O O . LEU A 1 147 ? 6.257 5.189 -12.713 1.00 51.53 147 LEU A O 1
ATOM 1167 N N . PRO A 1 148 ? 6.052 7.030 -13.984 1.00 51.50 148 PRO A N 1
ATOM 1168 C CA . PRO A 1 148 ? 4.787 6.669 -14.647 1.00 51.50 148 PRO A CA 1
ATOM 1169 C C . PRO A 1 148 ? 4.778 5.320 -15.400 1.00 51.50 148 PRO A C 1
ATOM 1171 O O . PRO A 1 148 ? 3.791 4.996 -16.052 1.00 51.50 148 PRO A O 1
ATOM 1174 N N . LEU A 1 149 ? 5.865 4.546 -15.334 1.00 46.19 149 LEU A N 1
ATOM 1175 C CA . LEU A 1 149 ? 6.082 3.284 -16.041 1.00 46.19 149 LEU A CA 1
ATOM 1176 C C . LEU A 1 149 ? 5.856 2.030 -15.179 1.00 46.19 149 LEU A C 1
ATOM 1178 O O . LEU A 1 149 ? 5.764 0.946 -15.748 1.00 46.19 149 LEU A O 1
ATOM 1182 N N . VAL A 1 150 ? 5.768 2.136 -13.844 1.00 51.47 150 VAL A N 1
ATOM 1183 C CA . VAL A 1 150 ? 5.556 0.965 -12.970 1.00 51.47 150 VAL A CA 1
ATOM 1184 C C . VAL A 1 150 ? 4.448 1.238 -11.950 1.00 51.47 150 VAL A C 1
ATOM 1186 O O . VAL A 1 150 ? 4.636 1.973 -10.985 1.00 51.47 150 VAL A O 1
ATOM 1189 N N . GLY A 1 151 ? 3.291 0.605 -12.167 1.00 58.03 151 GLY A N 1
ATOM 1190 C CA . GLY A 1 151 ? 2.265 0.399 -11.141 1.00 58.03 151 GLY A CA 1
ATOM 1191 C C . GLY A 1 151 ? 1.399 1.601 -10.765 1.00 58.03 151 GLY A C 1
ATOM 1192 O O . GLY A 1 151 ? 1.070 1.693 -9.587 1.00 58.03 151 GLY A O 1
ATOM 1193 N N . HIS A 1 152 ? 1.094 2.502 -11.718 1.00 70.69 152 HIS A N 1
ATOM 1194 C CA . HIS A 1 152 ? 0.138 3.635 -11.676 1.00 70.69 152 HIS A CA 1
ATOM 1195 C C . HIS A 1 152 ? -0.467 3.997 -10.296 1.00 70.69 152 HIS A C 1
ATOM 1197 O O . HIS A 1 152 ? -1.684 4.110 -10.145 1.00 70.69 152 HIS A O 1
ATOM 1203 N N . GLN A 1 153 ? 0.381 4.257 -9.292 1.00 76.25 153 GLN A N 1
ATOM 1204 C CA . GLN A 1 153 ? -0.047 4.363 -7.889 1.00 76.25 153 GLN A CA 1
ATOM 1205 C C . GLN A 1 153 ? -1.043 5.511 -7.694 1.00 76.25 153 GLN A C 1
ATOM 1207 O O . GLN A 1 153 ? -2.119 5.317 -7.137 1.00 76.25 153 GLN A O 1
ATOM 1212 N N . ALA A 1 154 ? -0.726 6.699 -8.219 1.00 80.88 154 ALA A N 1
ATOM 1213 C CA . ALA A 1 154 ? -1.588 7.869 -8.073 1.00 80.88 154 ALA A CA 1
ATOM 1214 C C . ALA A 1 154 ? -2.960 7.694 -8.761 1.00 80.88 154 ALA A C 1
ATOM 1216 O O . ALA A 1 154 ? -3.977 7.907 -8.100 1.00 80.88 154 ALA A O 1
ATOM 1217 N N . PRO A 1 155 ? -3.036 7.260 -10.041 1.00 86.44 155 PRO A N 1
ATOM 1218 C CA . PRO A 1 155 ? -4.317 6.924 -10.668 1.00 86.44 155 PRO A CA 1
ATOM 1219 C C . PRO A 1 155 ? -5.129 5.868 -9.908 1.00 86.44 155 PRO A C 1
ATOM 1221 O O . PRO A 1 155 ? -6.348 5.998 -9.809 1.00 86.44 155 PRO A O 1
ATOM 1224 N N . ASN A 1 156 ? -4.473 4.849 -9.348 1.00 88.56 156 ASN A N 1
ATOM 1225 C CA . ASN A 1 156 ? -5.151 3.806 -8.582 1.00 88.56 156 ASN A CA 1
ATOM 1226 C C . ASN A 1 156 ? -5.740 4.365 -7.277 1.00 88.56 156 ASN A C 1
ATOM 1228 O O . ASN A 1 156 ? -6.896 4.091 -6.965 1.00 88.56 156 ASN A O 1
ATOM 1232 N N . ILE A 1 157 ? -5.000 5.214 -6.556 1.00 87.81 157 ILE A N 1
ATOM 1233 C CA . ILE A 1 157 ? -5.500 5.876 -5.340 1.00 87.81 157 ILE A CA 1
ATOM 1234 C C . ILE A 1 157 ? -6.706 6.773 -5.659 1.00 87.81 157 ILE A C 1
ATOM 1236 O O . ILE A 1 157 ? -7.707 6.730 -4.946 1.00 87.81 157 ILE A O 1
ATOM 1240 N N . LEU A 1 158 ? -6.668 7.542 -6.755 1.00 89.88 158 LEU A N 1
ATOM 1241 C CA . LEU A 1 158 ? -7.825 8.346 -7.174 1.00 89.88 158 LEU A CA 1
ATOM 1242 C C . LEU A 1 158 ? -9.052 7.484 -7.483 1.00 89.88 158 LEU A C 1
ATOM 1244 O O . LEU A 1 158 ? -10.153 7.815 -7.048 1.00 89.88 158 LEU A O 1
ATOM 1248 N N . ARG A 1 159 ? -8.864 6.355 -8.174 1.00 90.06 159 ARG A N 1
ATOM 1249 C CA . ARG A 1 159 ? -9.954 5.415 -8.449 1.00 90.06 159 ARG A CA 1
ATOM 1250 C C . ARG A 1 159 ? -10.528 4.817 -7.163 1.00 90.06 159 ARG A C 1
ATOM 1252 O O . ARG A 1 159 ? -11.737 4.642 -7.069 1.00 90.06 159 ARG A O 1
ATOM 1259 N N . ALA A 1 160 ? -9.695 4.534 -6.161 1.00 90.25 160 ALA A N 1
ATOM 1260 C CA . ALA A 1 160 ? -10.173 4.091 -4.853 1.00 90.25 160 ALA A CA 1
ATOM 1261 C C . ALA A 1 160 ? -11.081 5.140 -4.183 1.00 90.25 160 ALA A C 1
ATOM 1263 O O . ALA A 1 160 ? -12.152 4.772 -3.703 1.00 90.25 160 ALA A O 1
ATOM 1264 N N . PHE A 1 1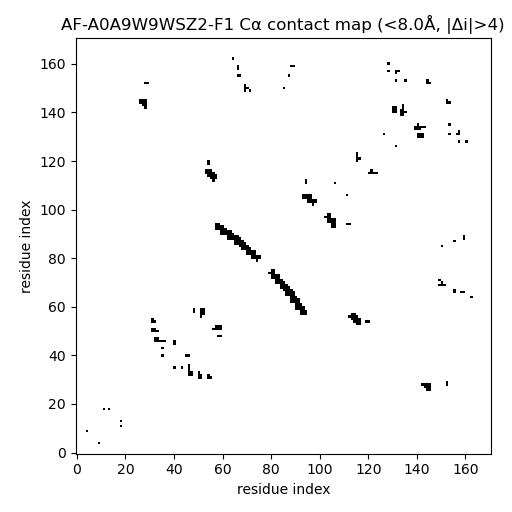61 ? -10.728 6.434 -4.219 1.00 89.88 161 PHE A N 1
ATOM 1265 C CA . PHE A 1 161 ? -11.625 7.501 -3.740 1.00 89.88 161 PHE A CA 1
ATOM 1266 C C . PHE A 1 161 ? -12.969 7.494 -4.483 1.00 89.88 161 PHE A C 1
ATOM 1268 O O . PHE A 1 161 ? -14.024 7.510 -3.851 1.00 89.88 161 PHE A O 1
ATOM 1275 N N . GLU A 1 162 ? -12.944 7.403 -5.814 1.00 90.75 162 GLU A N 1
ATOM 1276 C CA . GLU A 1 162 ? -14.153 7.381 -6.655 1.00 90.75 162 GLU A CA 1
ATOM 1277 C C . GLU A 1 162 ? -15.065 6.172 -6.374 1.00 90.75 162 GLU A C 1
ATOM 1279 O O . GLU A 1 162 ? -16.286 6.278 -6.496 1.00 90.75 162 GLU A O 1
ATOM 1284 N N . LEU A 1 163 ? -14.500 5.031 -5.963 1.00 86.56 163 LEU A N 1
ATOM 1285 C CA . LEU A 1 163 ? -15.258 3.833 -5.583 1.00 86.56 163 LEU A CA 1
ATOM 1286 C C . LEU A 1 163 ? -15.943 3.960 -4.212 1.00 86.56 163 LEU A C 1
ATOM 1288 O O . LEU A 1 163 ? -16.946 3.287 -3.960 1.00 86.56 163 LEU A O 1
ATOM 1292 N N . VAL A 1 164 ? -15.408 4.789 -3.311 1.00 85.12 164 VAL A N 1
ATOM 1293 C CA . VAL A 1 164 ? -15.886 4.909 -1.922 1.00 85.12 164 VAL A CA 1
ATOM 1294 C C . VAL A 1 164 ? -16.838 6.093 -1.731 1.00 85.12 164 VAL A C 1
ATOM 1296 O O . VAL A 1 164 ? -17.831 5.956 -1.019 1.00 85.12 164 VAL A O 1
ATOM 1299 N N . GLU A 1 165 ? -16.623 7.226 -2.408 1.00 85.69 165 GLU A N 1
ATOM 1300 C CA . GLU A 1 165 ? -17.467 8.435 -2.292 1.00 85.69 165 GLU A CA 1
ATOM 1301 C C . GLU A 1 165 ? -18.988 8.177 -2.455 1.00 85.69 165 GLU A C 1
ATOM 1303 O O . GLU A 1 165 ? -19.786 8.681 -1.652 1.00 85.69 165 GLU A O 1
ATOM 1308 N N . PRO A 1 166 ? -19.452 7.354 -3.421 1.00 78.44 166 PRO A N 1
ATOM 1309 C CA . PRO A 1 166 ? -20.876 7.046 -3.560 1.00 78.44 166 PRO A CA 1
ATOM 1310 C C . PRO A 1 166 ? -21.439 6.173 -2.431 1.00 78.44 166 PRO A C 1
ATOM 1312 O O . PRO A 1 166 ? -22.655 6.105 -2.268 1.00 78.44 166 PRO A O 1
ATOM 1315 N N . ARG A 1 167 ? -20.583 5.449 -1.700 1.00 69.62 167 ARG A N 1
ATOM 1316 C CA . ARG A 1 167 ? -20.976 4.562 -0.594 1.00 69.62 167 ARG A CA 1
ATOM 1317 C C . ARG A 1 167 ? -21.140 5.353 0.705 1.00 69.62 167 ARG A C 1
ATOM 1319 O O . ARG A 1 167 ? -22.089 5.105 1.439 1.00 69.62 167 ARG A O 1
ATOM 1326 N N . GLU A 1 168 ? -20.284 6.347 0.932 1.00 64.56 168 GLU A N 1
ATOM 1327 C CA . GLU A 1 168 ? -20.354 7.232 2.103 1.00 64.56 168 GLU A CA 1
ATOM 1328 C C . GLU A 1 168 ? -21.508 8.241 2.017 1.00 64.56 168 GLU A C 1
ATOM 1330 O O . GLU A 1 168 ? -22.151 8.524 3.017 1.00 64.56 168 GLU A O 1
ATOM 1335 N N . SER A 1 169 ? -21.864 8.712 0.817 1.00 62.38 169 SER A N 1
ATOM 1336 C CA . SER A 1 169 ? -23.040 9.584 0.611 1.00 62.38 169 SER A CA 1
ATOM 1337 C C . SER A 1 169 ? -24.398 8.889 0.807 1.00 62.38 169 SER A C 1
ATOM 1339 O O . SER A 1 169 ? -25.439 9.543 0.738 1.00 62.38 169 SER A O 1
ATOM 1341 N N . ARG A 1 170 ? -24.402 7.566 1.020 1.00 55.25 170 ARG A N 1
ATOM 1342 C CA . ARG A 1 170 ? -25.602 6.744 1.254 1.00 55.25 170 ARG A CA 1
ATOM 1343 C C . ARG A 1 170 ? -25.739 6.256 2.701 1.00 55.25 170 ARG A C 1
ATOM 1345 O O . ARG A 1 170 ? -26.727 5.579 2.986 1.00 55.25 170 ARG A O 1
ATOM 1352 N N . LYS A 1 171 ? -24.762 6.540 3.565 1.00 49.41 171 LYS A N 1
ATOM 1353 C CA . LYS A 1 171 ? -24.830 6.297 5.014 1.00 49.41 171 LYS A CA 1
ATOM 1354 C C . LYS A 1 171 ? -25.435 7.515 5.710 1.00 49.41 171 LYS A C 1
ATOM 1356 O O . LYS A 1 171 ? -26.154 7.292 6.707 1.00 49.41 171 LYS A O 1
#

Organism: NCBI:txid1303715

Foldseek 3Di:
DDDDDDPVGPVPPDDVVVVCVVPVPDQADDQFADDDDPVQAPDPVSRVQVRNCQFWVWGFPFFQFWLDWWWDWDADPVGDIDIDIDIDTDTDTWDFDDDPVRDTDTDDPVRPDTDGPVVPDPDDDDDDLVLLVCQVVDVPRPDDHHDPRGDNRSSSVNSSCVSCVVVVVVD

Nearest PDB structures (foldseek):
  4mpo-assembly3_C  TM=7.231E-01  e=1.104E-02  Chlamydia trachomatis L2/434/Bu
  3hyq-assembly1_A  TM=7.025E-01  e=2.100E-01  Salmonella enterica subsp. enterica serovar Typhimurium str. LT2
  1r67-assembly1_A  TM=5.148E-01  e=3.832E-01  Escherichia coli
  2ivb-assembly1_E  TM=5.531E-01  e=3.337E+00  Escherichia coli
  8any-assembly1_V  TM=1.230E-01  e=4.244E+00  Homo sapiens

InterPro domains:
  IPR015797 NUDIX hydrolase-like domain superfamily [SSF55811] (30-149)

pLDDT: mean 73.03, std 16.13, range [36.47, 94.31]

Sequence (171 aa):
MTFTVAPHLKYFTIPLKDFVAARPEFEGFGGPGGACELDTDKTLFDSLVRETLEESGLHVSHILDLVAVDCWEHHRRSGGKIRIAKYSFVVEVQEALGSPAGKQQPVPTLQIPVRLEPLEHQKFDWAVKEDVLLSIRTPNGPYRFPLPLVGHQAPNILRAFELVEPRESRK

Radius of gyration: 19.61 Å; Cα contacts (8 Å, |Δi|>4): 191; chains: 1; bounding box: 65×43×49 Å